Protein AF-A0A392QCU8-F1 (afdb_monomer)

Structure (mmCIF, N/CA/C/O backbone):
data_AF-A0A392QCU8-F1
#
_entry.id   AF-A0A392QCU8-F1
#
loop_
_atom_site.group_PDB
_atom_site.id
_atom_site.type_symbol
_atom_site.label_atom_id
_atom_site.label_alt_id
_atom_site.label_comp_id
_atom_site.label_asym_id
_atom_site.label_entity_id
_atom_site.label_seq_id
_atom_site.pdbx_PDB_ins_code
_atom_site.Cartn_x
_atom_site.Cartn_y
_atom_site.Cartn_z
_atom_site.occupancy
_atom_site.B_iso_or_equiv
_atom_site.auth_seq_id
_atom_site.auth_comp_id
_atom_site.auth_asym_id
_atom_site.auth_atom_id
_atom_site.pdbx_PDB_model_num
ATOM 1 N N . VAL A 1 1 ? -6.960 -6.138 -57.909 1.00 47.09 1 VAL A N 1
ATOM 2 C CA . VAL A 1 1 ? -5.939 -5.443 -57.089 1.00 47.09 1 VAL A CA 1
ATOM 3 C C . VAL A 1 1 ? -5.946 -6.105 -55.722 1.00 47.09 1 VAL A C 1
ATOM 5 O O . VAL A 1 1 ? -6.974 -6.055 -55.064 1.00 47.09 1 VAL A O 1
ATOM 8 N N . GLY A 1 2 ? -4.894 -6.847 -55.369 1.00 62.25 2 GLY A N 1
ATOM 9 C CA . GLY A 1 2 ? -4.808 -7.576 -54.097 1.00 62.25 2 GLY A CA 1
ATOM 10 C C . GLY A 1 2 ? -3.977 -6.789 -53.088 1.00 62.25 2 GLY A C 1
ATOM 11 O O . GLY A 1 2 ? -2.899 -6.317 -53.437 1.00 62.25 2 GLY A O 1
ATOM 12 N N . SER A 1 3 ? -4.491 -6.624 -51.869 1.00 69.62 3 SER A N 1
ATOM 13 C CA . SER A 1 3 ? -3.768 -5.983 -50.766 1.00 69.62 3 SER A CA 1
ATOM 14 C C . SER A 1 3 ? -2.719 -6.948 -50.212 1.00 69.62 3 SER A C 1
ATOM 16 O O . SER A 1 3 ? -3.051 -8.068 -49.823 1.00 69.62 3 SER A O 1
ATOM 18 N N . GLN A 1 4 ? -1.453 -6.532 -50.193 1.00 75.44 4 GLN A N 1
ATOM 19 C CA . GLN A 1 4 ? -0.393 -7.260 -49.499 1.00 75.44 4 GLN A CA 1
ATOM 20 C C . GLN A 1 4 ? -0.576 -7.080 -47.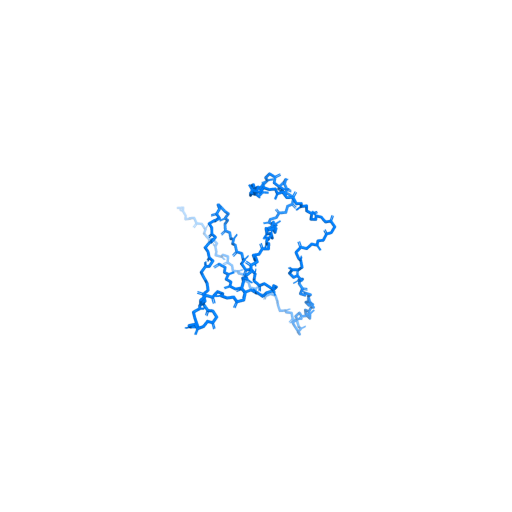988 1.00 75.44 4 GLN A C 1
ATOM 22 O O . GLN A 1 4 ? -0.641 -5.957 -47.498 1.00 75.44 4 GLN A O 1
ATOM 27 N N . SER A 1 5 ? -0.644 -8.181 -47.240 1.00 78.44 5 SER A N 1
ATOM 28 C CA . SER A 1 5 ? -0.632 -8.167 -45.772 1.00 78.44 5 SER A CA 1
ATOM 29 C C . SER A 1 5 ? 0.666 -8.775 -45.253 1.00 78.44 5 SER A C 1
ATOM 31 O O . SER A 1 5 ? 1.149 -9.769 -45.796 1.00 78.44 5 SER A O 1
ATOM 33 N N . SER A 1 6 ? 1.232 -8.175 -44.207 1.00 82.88 6 SER A N 1
ATOM 34 C CA . SER A 1 6 ? 2.421 -8.677 -43.520 1.00 82.88 6 SER A CA 1
ATOM 35 C C . SER A 1 6 ? 2.038 -9.362 -42.208 1.00 82.88 6 SER A C 1
ATOM 37 O O . SER A 1 6 ? 1.117 -8.948 -41.507 1.00 82.88 6 SER A O 1
ATOM 39 N N . THR A 1 7 ? 2.758 -10.430 -41.865 1.00 85.56 7 THR A N 1
ATOM 40 C CA . THR A 1 7 ? 2.637 -11.107 -40.569 1.00 85.56 7 THR A CA 1
ATOM 41 C C . THR A 1 7 ? 3.868 -10.779 -39.735 1.00 85.56 7 THR A C 1
ATOM 43 O O . THR A 1 7 ? 4.976 -11.182 -40.092 1.00 85.56 7 THR A O 1
ATOM 46 N N . MET A 1 8 ? 3.691 -10.055 -38.626 1.00 89.38 8 MET A N 1
ATOM 47 C CA . MET A 1 8 ? 4.780 -9.812 -37.676 1.00 89.38 8 MET A CA 1
ATOM 48 C C . MET A 1 8 ? 5.143 -11.098 -36.930 1.00 89.38 8 MET A C 1
ATOM 50 O O . MET A 1 8 ? 4.271 -11.833 -36.468 1.00 89.38 8 MET A O 1
ATOM 54 N N . LYS A 1 9 ? 6.447 -11.347 -36.779 1.00 90.50 9 LYS A N 1
ATOM 55 C CA . LYS A 1 9 ? 6.996 -12.388 -35.904 1.00 90.50 9 LYS A CA 1
ATOM 56 C C . LYS A 1 9 ? 8.004 -11.754 -34.954 1.00 90.50 9 LYS A C 1
ATOM 58 O O . LYS A 1 9 ? 8.921 -11.076 -35.406 1.00 90.50 9 LYS A O 1
ATOM 63 N N . MET A 1 10 ? 7.867 -12.028 -33.661 1.00 90.19 10 MET A N 1
ATOM 64 C CA . MET A 1 10 ? 8.864 -11.681 -32.647 1.00 90.19 10 MET A CA 1
ATOM 65 C C . MET A 1 10 ? 9.739 -12.909 -32.410 1.00 90.19 10 MET A C 1
ATOM 67 O O . MET A 1 10 ? 9.346 -13.827 -31.696 1.00 90.19 10 MET A O 1
ATOM 71 N N . SER A 1 11 ? 10.892 -12.960 -33.073 1.00 90.12 11 SER A N 1
ATOM 72 C CA . SER A 1 11 ? 11.846 -14.059 -32.892 1.00 90.12 11 SER A CA 1
ATOM 73 C C . SER A 1 11 ? 12.894 -13.635 -31.861 1.00 90.12 11 SER A C 1
ATOM 75 O O . SER A 1 11 ? 13.483 -12.566 -32.033 1.00 90.12 11 SER A O 1
ATOM 77 N N . PRO A 1 12 ? 13.133 -14.417 -30.796 1.00 87.00 12 PRO A N 1
ATOM 78 C CA . PRO A 1 12 ? 14.150 -14.080 -29.810 1.00 87.00 12 PRO A CA 1
ATOM 79 C C . PRO A 1 12 ? 15.540 -14.102 -30.454 1.00 87.00 12 PRO A C 1
ATOM 81 O O . PRO A 1 12 ? 15.876 -15.023 -31.201 1.00 87.00 12 PRO A O 1
ATOM 84 N N . VAL A 1 13 ? 16.356 -13.092 -30.157 1.00 87.06 13 VAL A N 1
ATOM 85 C CA . VAL A 1 13 ? 17.766 -13.080 -30.558 1.00 87.06 13 VAL A CA 1
ATOM 86 C C . VAL A 1 13 ? 18.529 -14.041 -29.639 1.00 87.06 13 VAL A C 1
ATOM 88 O O . VAL A 1 13 ? 18.391 -13.920 -28.420 1.00 87.06 13 VAL A O 1
ATOM 91 N N . PRO A 1 14 ? 19.316 -14.996 -30.167 1.00 84.94 14 PRO A N 1
ATOM 92 C CA . PRO A 1 14 ? 20.070 -15.921 -29.329 1.00 84.94 14 PRO A CA 1
ATOM 93 C C . PRO A 1 14 ? 21.077 -15.173 -28.446 1.00 84.94 14 PRO A C 1
ATOM 95 O O . PRO A 1 14 ? 21.989 -14.522 -28.949 1.00 84.94 14 PRO A O 1
ATOM 98 N N . ILE A 1 15 ? 20.925 -15.289 -27.127 1.00 84.12 15 ILE A N 1
ATOM 99 C CA . ILE A 1 15 ? 21.895 -14.795 -26.144 1.00 84.12 15 ILE A CA 1
ATOM 100 C C . ILE A 1 15 ? 22.680 -16.007 -25.639 1.00 84.12 15 ILE A C 1
ATOM 102 O O . ILE A 1 15 ? 22.112 -16.903 -25.013 1.00 84.12 15 ILE A O 1
ATOM 106 N N . HIS A 1 16 ? 23.984 -16.061 -25.914 1.00 79.44 16 HIS A N 1
ATOM 107 C CA . HIS A 1 16 ? 24.837 -17.140 -25.419 1.00 79.44 16 HIS A CA 1
ATOM 108 C C . HIS A 1 16 ? 24.990 -17.031 -23.896 1.00 79.44 16 HIS A C 1
ATOM 110 O O . HIS A 1 16 ? 25.592 -16.085 -23.400 1.00 79.44 16 HIS A O 1
ATOM 116 N N . GLY A 1 17 ? 24.435 -17.999 -23.161 1.00 82.88 17 GLY A N 1
ATOM 117 C CA . GLY A 1 17 ? 24.538 -18.077 -21.697 1.00 82.88 17 GLY A CA 1
ATOM 118 C C . GLY A 1 17 ? 23.433 -17.363 -20.908 1.00 82.88 17 GLY A C 1
ATOM 119 O O . GLY A 1 17 ? 23.433 -17.451 -19.684 1.00 82.88 17 GLY A O 1
ATOM 120 N N . GLY A 1 18 ? 22.467 -16.721 -21.577 1.00 86.06 18 GLY A N 1
ATOM 121 C CA . GLY A 1 18 ? 21.367 -16.007 -20.915 1.00 86.06 18 GLY A CA 1
ATOM 122 C C . GLY A 1 18 ? 21.794 -14.707 -20.216 1.00 86.06 18 GLY A C 1
ATOM 123 O O . GLY A 1 18 ? 22.924 -14.245 -20.348 1.00 86.06 18 GLY A O 1
ATOM 124 N N . LEU A 1 19 ? 20.856 -14.086 -19.496 1.00 90.38 19 LEU A N 1
ATOM 125 C CA . LEU A 1 19 ? 21.093 -12.863 -18.721 1.00 90.38 19 LEU A CA 1
ATOM 126 C C . LEU A 1 19 ? 21.458 -13.212 -17.272 1.00 90.38 19 LEU A C 1
ATOM 128 O O . LEU A 1 19 ? 20.833 -14.084 -16.670 1.00 90.38 19 LEU A O 1
ATOM 132 N N . SER A 1 20 ? 22.427 -12.496 -16.698 1.00 92.50 20 SER A N 1
ATOM 133 C CA . SER A 1 20 ? 22.784 -12.600 -15.278 1.00 92.50 20 SER A CA 1
ATOM 134 C C . SER A 1 20 ? 22.087 -11.491 -14.489 1.00 92.50 20 SER A C 1
ATOM 136 O O . SER A 1 20 ? 22.535 -10.343 -14.483 1.00 92.50 20 SER A O 1
ATOM 138 N N . TRP A 1 21 ? 20.947 -11.818 -13.882 1.00 94.56 21 TRP A N 1
ATOM 139 C CA . TRP A 1 21 ? 20.117 -10.861 -13.153 1.00 94.56 21 TRP A CA 1
ATOM 140 C C . TRP A 1 21 ? 20.600 -10.648 -11.718 1.00 94.56 21 TRP A C 1
ATOM 142 O O . TRP A 1 21 ? 21.034 -11.578 -11.040 1.00 94.56 21 TRP A O 1
ATOM 152 N N . LYS A 1 22 ? 20.451 -9.412 -11.239 1.00 96.56 22 LYS A N 1
ATOM 153 C CA . LYS A 1 22 ? 20.493 -9.064 -9.816 1.00 96.56 22 LYS A CA 1
ATOM 154 C C . LYS A 1 22 ? 19.126 -8.527 -9.418 1.00 96.56 22 LYS A C 1
ATOM 156 O O . LYS A 1 22 ? 18.477 -7.869 -10.226 1.00 96.56 22 LYS A O 1
ATOM 161 N N . ALA A 1 23 ? 18.719 -8.804 -8.188 1.00 95.94 23 ALA A N 1
ATOM 162 C CA . ALA A 1 23 ? 17.458 -8.339 -7.632 1.00 95.94 23 ALA A CA 1
ATOM 163 C C . ALA A 1 23 ? 17.707 -7.590 -6.323 1.00 95.94 23 ALA A C 1
ATOM 165 O O . ALA A 1 23 ? 18.655 -7.891 -5.595 1.00 95.94 23 ALA A O 1
ATOM 166 N N . PHE A 1 24 ? 16.837 -6.625 -6.057 1.00 94.12 24 PHE A N 1
ATOM 167 C CA . PHE A 1 24 ? 16.722 -5.921 -4.791 1.00 94.12 24 PHE A CA 1
ATOM 168 C C . PHE A 1 24 ? 15.252 -5.977 -4.376 1.00 94.12 24 PHE A C 1
ATOM 170 O O . PHE A 1 24 ? 14.377 -5.792 -5.222 1.00 94.12 24 PHE A O 1
ATOM 177 N N . ASN A 1 25 ? 15.001 -6.283 -3.106 1.00 91.88 25 ASN A N 1
ATOM 178 C CA . ASN A 1 25 ? 13.653 -6.321 -2.562 1.00 91.88 25 ASN A CA 1
ATOM 179 C C . ASN A 1 25 ? 13.370 -4.973 -1.915 1.00 91.88 25 ASN A C 1
ATOM 181 O O . ASN A 1 25 ? 14.087 -4.576 -1.001 1.00 91.88 25 ASN A O 1
ATOM 185 N N . GLU A 1 26 ? 12.334 -4.300 -2.397 1.00 89.38 26 GLU A N 1
ATOM 186 C CA . GLU A 1 26 ? 11.844 -3.083 -1.766 1.00 89.38 26 GLU A CA 1
ATOM 187 C C . GLU A 1 26 ? 11.212 -3.429 -0.412 1.00 89.38 26 GLU A C 1
ATOM 189 O O . GLU A 1 26 ? 10.430 -4.379 -0.307 1.00 89.38 26 GLU A O 1
ATOM 194 N N . GLU A 1 27 ? 11.560 -2.671 0.624 1.00 87.44 27 GLU A N 1
ATOM 195 C CA . GLU A 1 27 ? 11.018 -2.862 1.968 1.00 87.44 27 GLU A CA 1
ATOM 196 C C . GLU A 1 27 ? 9.632 -2.216 2.087 1.00 87.44 27 GLU A C 1
ATOM 198 O O . GLU A 1 27 ? 9.350 -1.173 1.504 1.00 87.44 27 GLU A O 1
ATOM 203 N N . THR A 1 28 ? 8.751 -2.801 2.898 1.00 83.25 28 THR A N 1
ATOM 204 C CA . THR A 1 28 ? 7.387 -2.278 3.114 1.00 83.25 28 THR A CA 1
ATOM 205 C C . THR A 1 28 ? 7.332 -1.196 4.198 1.00 83.25 28 THR A C 1
ATOM 207 O O . THR A 1 28 ? 6.280 -0.975 4.801 1.00 83.25 28 THR A O 1
ATOM 210 N N . THR A 1 29 ? 8.472 -0.607 4.564 1.00 67.31 29 THR A N 1
ATOM 211 C CA . THR A 1 29 ? 8.561 0.329 5.689 1.00 67.31 29 THR A CA 1
ATOM 212 C C . THR A 1 29 ? 7.698 1.555 5.428 1.00 67.31 29 THR A C 1
ATOM 214 O O . THR A 1 29 ? 7.835 2.226 4.413 1.00 67.31 29 THR A O 1
ATOM 217 N N . THR A 1 30 ? 6.803 1.847 6.369 1.00 61.62 30 THR A N 1
ATOM 218 C CA . THR A 1 30 ? 5.700 2.807 6.218 1.00 61.62 30 THR A CA 1
ATOM 219 C C . THR A 1 30 ? 6.110 4.270 6.347 1.00 61.62 30 THR A C 1
ATOM 221 O O . THR A 1 30 ? 5.248 5.145 6.270 1.00 61.62 30 THR A O 1
ATOM 224 N N . THR A 1 31 ? 7.381 4.547 6.642 1.00 67.06 31 THR A N 1
ATOM 225 C CA . THR A 1 31 ? 7.861 5.904 6.898 1.00 67.06 31 THR A CA 1
ATOM 226 C C . THR A 1 31 ? 9.265 6.074 6.346 1.00 67.06 31 THR A C 1
ATOM 228 O O . THR A 1 31 ? 10.220 5.477 6.842 1.00 67.06 31 THR A O 1
ATOM 231 N N . ASP A 1 32 ? 9.360 6.909 5.327 1.00 77.25 32 ASP A N 1
ATOM 232 C CA . ASP A 1 32 ? 10.587 7.433 4.744 1.00 77.25 32 ASP A CA 1
ATOM 233 C C . ASP A 1 32 ? 10.608 8.969 4.875 1.00 77.25 32 ASP A C 1
ATOM 235 O O . ASP A 1 32 ? 9.684 9.578 5.423 1.00 77.25 32 ASP A O 1
ATOM 239 N N . ASP A 1 33 ? 11.645 9.613 4.342 1.00 80.38 33 ASP A N 1
ATOM 240 C CA . ASP A 1 33 ? 11.766 11.076 4.361 1.00 80.38 33 ASP A CA 1
ATOM 241 C C . ASP A 1 33 ? 10.674 11.788 3.532 1.00 80.38 33 ASP A C 1
ATOM 243 O O . ASP A 1 33 ? 10.476 12.995 3.683 1.00 80.38 33 ASP A O 1
ATOM 247 N N . SER A 1 34 ? 9.962 11.066 2.655 1.00 82.38 34 SER A N 1
ATOM 248 C CA . SER A 1 34 ? 8.882 11.599 1.813 1.00 82.38 34 SER A CA 1
ATOM 249 C C . SER A 1 34 ? 7.485 11.443 2.432 1.00 82.38 34 SER A C 1
ATOM 251 O O . SER A 1 34 ? 6.495 11.952 1.898 1.00 82.38 34 SER A O 1
ATOM 253 N N . SER A 1 35 ? 7.402 10.784 3.589 1.00 88.25 35 SER A N 1
ATOM 254 C CA . SER A 1 35 ? 6.152 10.484 4.275 1.00 88.25 35 SER A CA 1
ATOM 255 C C . SER A 1 35 ? 5.574 11.706 4.988 1.00 88.25 35 SER A C 1
ATOM 257 O O . SER A 1 35 ? 6.280 12.512 5.593 1.00 88.25 35 SER A O 1
ATOM 259 N N . PHE A 1 36 ? 4.247 11.821 4.977 1.00 91.56 36 PHE A N 1
ATOM 260 C CA . PHE A 1 36 ? 3.511 12.859 5.697 1.00 91.56 36 PHE A CA 1
ATOM 261 C C . PHE A 1 36 ? 2.256 12.279 6.354 1.00 91.56 36 PHE A C 1
ATOM 263 O O . PHE A 1 36 ? 1.777 11.210 5.979 1.00 91.56 36 PHE A O 1
ATOM 270 N N . THR A 1 37 ? 1.706 12.992 7.338 1.00 93.75 37 THR A N 1
ATOM 271 C CA . THR A 1 37 ? 0.496 12.574 8.055 1.00 93.75 37 THR A CA 1
ATOM 272 C C . THR A 1 37 ? -0.683 13.483 7.731 1.00 93.75 37 THR A C 1
ATOM 274 O O . THR A 1 37 ? -0.539 14.685 7.503 1.00 93.75 37 THR A O 1
ATOM 277 N N . VAL A 1 38 ? -1.880 12.903 7.709 1.00 94.81 38 VAL A N 1
ATOM 278 C CA . VAL A 1 38 ? -3.134 13.622 7.482 1.00 94.81 38 VAL A CA 1
ATOM 279 C C . VAL A 1 38 ? -4.266 12.913 8.218 1.00 94.81 38 VAL A C 1
ATOM 281 O O . VAL A 1 38 ? -4.251 11.697 8.387 1.00 94.81 38 VAL A O 1
ATOM 284 N N . THR A 1 39 ? -5.260 13.672 8.678 1.00 96.19 39 THR A N 1
ATOM 285 C CA . THR A 1 39 ? -6.505 13.085 9.187 1.00 96.19 39 THR A CA 1
ATOM 286 C C . THR A 1 39 ? -7.468 12.881 8.023 1.00 96.19 39 THR A C 1
ATOM 288 O O . THR A 1 39 ? -7.983 13.850 7.470 1.00 96.19 39 THR A O 1
ATOM 291 N N . GLY A 1 40 ? -7.715 11.622 7.664 1.00 94.44 40 GLY A N 1
ATOM 292 C CA . GLY A 1 40 ? -8.589 11.237 6.554 1.00 94.44 40 GLY A CA 1
ATOM 293 C C . GLY A 1 40 ? -7.825 10.634 5.375 1.00 94.44 40 GLY A C 1
ATOM 294 O O . GLY A 1 40 ? -6.628 10.383 5.459 1.00 94.44 40 GLY A O 1
ATOM 295 N N . LEU A 1 41 ? -8.539 10.382 4.277 1.00 95.44 41 LEU A N 1
ATOM 296 C CA . LEU A 1 41 ? -7.976 9.819 3.049 1.00 95.44 41 LEU A CA 1
ATOM 297 C C . LEU A 1 41 ? -7.860 10.913 1.987 1.00 95.44 41 LEU A C 1
ATOM 299 O O . LEU A 1 41 ? -8.827 11.626 1.717 1.00 95.44 41 LEU A O 1
ATOM 303 N N . LEU A 1 42 ? -6.680 11.032 1.383 1.00 95.25 42 LEU A N 1
ATOM 304 C CA . LEU A 1 42 ? -6.454 11.882 0.215 1.00 95.25 42 LEU A CA 1
ATOM 305 C C . LEU A 1 42 ? -6.638 11.073 -1.064 1.00 95.25 42 LEU A C 1
ATOM 307 O O . LEU A 1 42 ? -6.486 9.860 -1.050 1.00 95.25 42 LEU A O 1
ATOM 311 N N . GLU A 1 43 ? -6.956 11.741 -2.165 1.00 95.81 43 GLU A N 1
ATOM 312 C CA . GLU A 1 43 ? -6.965 11.130 -3.495 1.00 95.81 43 GLU A CA 1
ATOM 313 C C . GLU A 1 43 ? -5.529 11.041 -4.047 1.00 95.81 43 GLU A C 1
ATOM 315 O O . GLU A 1 43 ? -4.694 11.903 -3.751 1.00 95.81 43 GLU A O 1
ATOM 320 N N . GLN A 1 44 ? -5.242 9.986 -4.816 1.00 95.00 44 GLN A N 1
ATOM 321 C CA . GLN A 1 44 ? -3.890 9.630 -5.239 1.00 95.00 44 GLN A CA 1
ATOM 322 C C . GLN A 1 44 ? -3.227 10.689 -6.125 1.00 95.00 44 GLN A C 1
ATOM 324 O O . GLN A 1 44 ? -2.133 11.135 -5.788 1.00 95.00 44 GLN A O 1
ATOM 329 N N . ILE A 1 45 ? -3.868 11.126 -7.212 1.00 95.06 45 ILE A N 1
ATOM 330 C CA . ILE A 1 45 ? -3.301 12.110 -8.152 1.00 95.06 45 ILE A CA 1
ATOM 331 C C . ILE A 1 45 ? -3.010 13.430 -7.433 1.00 95.06 45 ILE A C 1
ATOM 333 O O . ILE A 1 45 ? -1.974 14.060 -7.652 1.00 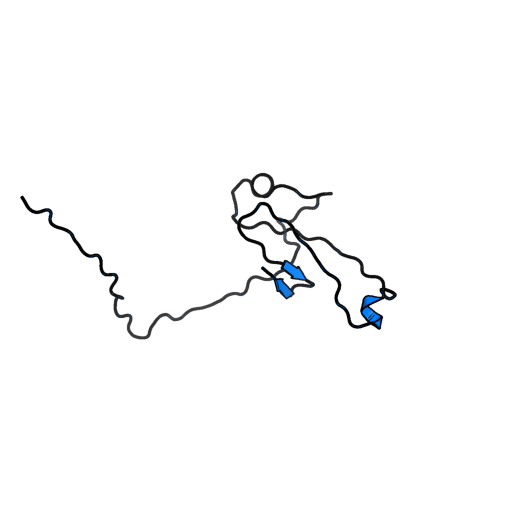95.06 45 ILE A O 1
ATOM 337 N N . ASN A 1 46 ? -3.896 13.858 -6.534 1.00 94.94 46 ASN A N 1
ATOM 338 C CA . ASN A 1 46 ? -3.685 15.071 -5.755 1.00 94.94 46 ASN A CA 1
ATOM 339 C C . ASN A 1 46 ? -2.498 14.945 -4.785 1.00 94.94 46 ASN A C 1
ATOM 341 O O . ASN A 1 46 ? -1.760 15.917 -4.613 1.00 94.94 46 ASN A O 1
ATOM 345 N N . ALA A 1 47 ? -2.311 13.775 -4.168 1.00 93.81 47 ALA A N 1
ATOM 346 C CA . ALA A 1 47 ? -1.217 13.521 -3.232 1.00 93.81 47 ALA A CA 1
ATOM 347 C C . ALA A 1 47 ? 0.138 13.342 -3.938 1.00 93.81 47 ALA A C 1
ATOM 349 O O . ALA A 1 47 ? 1.124 13.940 -3.512 1.00 93.81 47 ALA A O 1
ATOM 350 N N . THR A 1 48 ? 0.19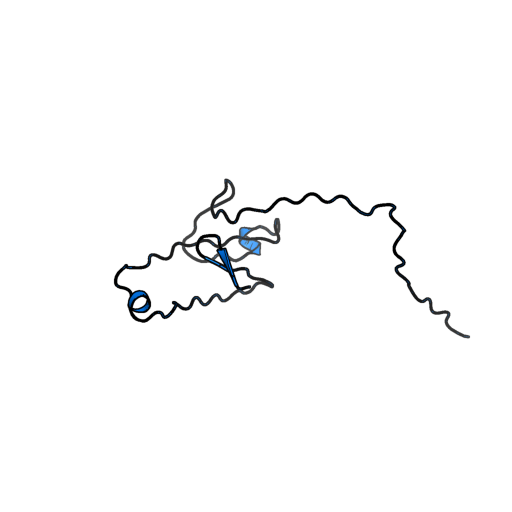3 12.575 -5.031 1.00 93.88 48 THR A N 1
ATOM 351 C CA . THR A 1 48 ? 1.442 12.300 -5.766 1.00 93.88 48 THR A CA 1
ATOM 352 C C . THR A 1 48 ? 1.784 13.373 -6.792 1.00 93.88 48 THR A C 1
ATOM 354 O O . THR A 1 48 ? 2.907 13.399 -7.288 1.00 93.88 48 THR A O 1
ATOM 357 N N . ARG A 1 49 ? 0.829 14.249 -7.141 1.00 95.56 49 ARG A N 1
ATOM 358 C CA . ARG A 1 49 ? 0.942 15.203 -8.261 1.00 95.56 49 ARG A CA 1
ATOM 359 C C . ARG A 1 49 ? 1.301 14.525 -9.583 1.00 95.56 49 ARG A C 1
ATOM 361 O O . ARG A 1 49 ? 1.961 15.140 -10.413 1.00 95.56 49 ARG A O 1
ATOM 368 N N . ASP A 1 50 ? 0.868 13.275 -9.749 1.00 94.31 50 ASP A N 1
ATOM 369 C CA . ASP A 1 50 ? 1.187 12.433 -10.908 1.00 94.31 50 ASP A CA 1
ATOM 370 C C . ASP A 1 50 ? 2.702 12.214 -11.111 1.00 94.31 50 ASP A C 1
ATOM 372 O O . ASP A 1 50 ? 3.176 11.942 -12.208 1.00 94.31 50 ASP A O 1
ATOM 376 N N . LEU A 1 51 ? 3.493 12.351 -10.039 1.00 95.50 51 LEU A N 1
ATOM 377 C CA . LEU A 1 51 ? 4.939 12.103 -10.072 1.00 95.50 51 LEU A CA 1
ATOM 378 C C . LEU A 1 51 ? 5.292 10.623 -9.864 1.00 95.50 51 LEU A C 1
ATOM 380 O O . LEU A 1 51 ? 6.425 10.224 -10.124 1.00 95.50 51 LEU A O 1
ATOM 384 N N . SER A 1 52 ? 4.347 9.825 -9.363 1.00 91.75 52 SER A N 1
ATOM 385 C CA . SER A 1 52 ? 4.509 8.399 -9.082 1.00 91.75 52 SER A CA 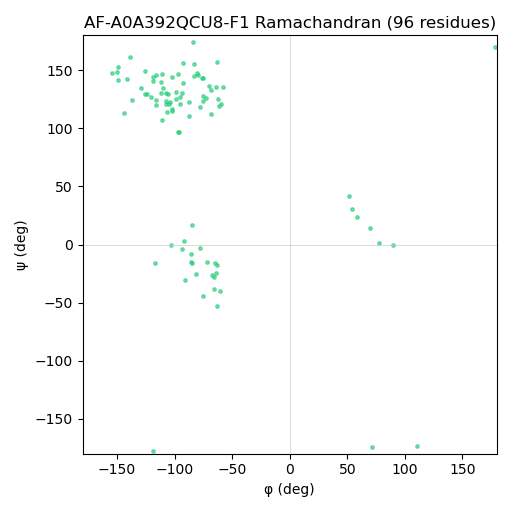1
ATOM 386 C C . SER A 1 52 ? 3.182 7.665 -9.261 1.00 91.75 52 SER A C 1
ATOM 388 O O . SER A 1 52 ? 2.133 8.155 -8.828 1.00 91.75 52 SER A O 1
ATOM 390 N N . ASP A 1 53 ? 3.264 6.451 -9.811 1.00 93.88 53 ASP A N 1
ATOM 391 C CA . ASP A 1 53 ? 2.154 5.493 -9.896 1.00 93.88 53 ASP A CA 1
ATOM 392 C C . ASP A 1 53 ? 1.797 4.880 -8.528 1.00 93.88 53 ASP A C 1
ATOM 394 O O . ASP A 1 53 ? 0.730 4.283 -8.366 1.00 93.88 53 ASP A O 1
ATOM 398 N N . TYR A 1 54 ? 2.678 5.026 -7.533 1.00 92.25 54 TYR A N 1
ATOM 399 C CA . TYR A 1 54 ? 2.547 4.434 -6.204 1.00 92.25 54 TYR A CA 1
ATOM 400 C C . TYR A 1 54 ? 2.267 5.490 -5.135 1.00 92.25 54 TYR A C 1
ATOM 402 O O . TYR A 1 54 ? 2.953 6.513 -5.061 1.00 92.25 54 TYR A O 1
ATOM 410 N N . LEU A 1 55 ? 1.305 5.187 -4.261 1.00 93.06 55 LEU A N 1
ATOM 411 C CA . LEU A 1 55 ? 1.018 5.928 -3.037 1.00 93.06 55 LEU A CA 1
ATOM 412 C C . LEU A 1 55 ? 0.762 4.950 -1.886 1.00 93.06 55 LEU A C 1
ATOM 414 O O . LEU A 1 55 ? -0.118 4.094 -1.975 1.00 93.06 55 LEU A O 1
ATOM 418 N N . TRP A 1 56 ? 1.515 5.100 -0.798 1.00 93.50 56 TRP A N 1
ATOM 419 C CA . TRP A 1 56 ? 1.321 4.323 0.421 1.00 93.50 56 TRP A CA 1
ATOM 420 C C . TRP A 1 56 ? 0.297 4.997 1.336 1.00 93.50 56 TRP A C 1
ATOM 422 O O . TRP A 1 56 ? 0.487 6.133 1.764 1.00 93.50 56 TRP A O 1
ATOM 432 N N . TYR A 1 57 ? -0.767 4.270 1.678 1.00 93.38 57 TYR A N 1
ATOM 433 C CA . TYR A 1 57 ? -1.650 4.619 2.790 1.00 93.38 57 TYR A CA 1
ATOM 434 C C . TYR A 1 57 ? -1.301 3.728 3.979 1.00 93.38 57 TYR A C 1
ATOM 436 O O . TYR A 1 57 ? -1.461 2.509 3.909 1.00 93.38 57 TYR A O 1
ATOM 444 N N . SER A 1 58 ? -0.840 4.331 5.071 1.00 93.44 58 SER A N 1
ATOM 445 C CA . SER A 1 58 ? -0.513 3.640 6.318 1.00 93.44 58 SER A CA 1
ATOM 446 C C . SER A 1 58 ? -1.385 4.160 7.460 1.00 93.44 58 SER A C 1
ATOM 448 O O . SER A 1 58 ? -1.716 5.343 7.545 1.00 93.44 58 SER A O 1
ATOM 450 N N . THR A 1 59 ? -1.821 3.250 8.327 1.00 93.75 59 THR A N 1
ATOM 451 C CA . THR A 1 59 ? -2.584 3.587 9.529 1.00 93.75 59 THR A CA 1
ATOM 452 C C . THR A 1 59 ? -2.393 2.506 10.581 1.00 93.75 59 THR A C 1
ATOM 454 O O . THR A 1 59 ? -2.244 1.330 10.244 1.00 93.75 59 THR A O 1
ATOM 457 N N . ASP A 1 60 ? -2.418 2.902 11.849 1.00 93.75 60 ASP A N 1
ATOM 458 C CA . ASP A 1 60 ? -2.299 1.986 12.975 1.00 93.75 60 ASP A CA 1
ATOM 459 C C . ASP A 1 60 ? -3.680 1.559 13.472 1.00 93.75 60 ASP A C 1
ATOM 461 O O . ASP A 1 60 ? -4.548 2.385 13.766 1.00 93.75 60 ASP A O 1
ATOM 465 N N . V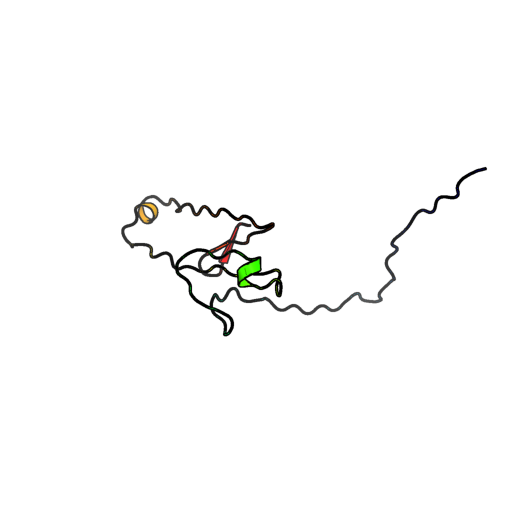AL A 1 61 ? -3.872 0.249 13.625 1.00 94.38 61 VAL A N 1
ATOM 466 C CA . VAL A 1 61 ? -5.078 -0.329 14.227 1.00 94.38 61 VAL A CA 1
ATOM 467 C C . VAL A 1 61 ? -4.704 -0.943 15.569 1.00 94.38 61 VAL A C 1
ATOM 469 O O . VAL A 1 61 ? -4.073 -1.997 15.637 1.00 94.38 61 VAL A O 1
ATOM 472 N N . VAL A 1 62 ? -5.106 -0.285 16.656 1.00 95.06 62 VAL A N 1
ATOM 473 C CA . VAL A 1 62 ? -4.862 -0.784 18.014 1.00 95.06 62 VAL A CA 1
ATOM 474 C C . VAL A 1 62 ? -5.856 -1.896 18.337 1.00 95.06 62 VAL A C 1
ATOM 476 O O . VAL A 1 62 ? -7.065 -1.677 18.379 1.00 95.06 62 VAL A O 1
ATOM 479 N N . ILE A 1 63 ? -5.333 -3.091 18.600 1.00 93.06 63 ILE A N 1
ATOM 480 C CA . ILE A 1 63 ? -6.111 -4.276 18.957 1.00 93.06 63 ILE A CA 1
ATOM 481 C C . ILE A 1 63 ? -5.985 -4.545 20.460 1.00 93.06 63 ILE A C 1
ATOM 483 O O . ILE A 1 63 ? -4.886 -4.754 20.974 1.00 93.06 63 ILE A O 1
ATOM 487 N N . ASN A 1 64 ? -7.114 -4.590 21.170 1.00 92.56 64 ASN A N 1
ATOM 488 C CA . ASN A 1 64 ? -7.125 -4.898 22.600 1.00 92.56 64 ASN A CA 1
ATOM 489 C C . ASN A 1 64 ? -6.896 -6.395 22.858 1.00 92.56 64 ASN A C 1
ATOM 491 O O . ASN A 1 64 ? -7.448 -7.252 22.177 1.00 92.56 64 ASN A O 1
ATOM 495 N N . SER A 1 65 ? -6.171 -6.740 23.922 1.00 91.00 65 SER A N 1
ATOM 496 C CA . SER A 1 65 ? -5.901 -8.144 24.291 1.00 91.00 65 SER A CA 1
ATOM 497 C C . SER A 1 65 ? -7.154 -8.960 24.648 1.00 91.00 65 SER A C 1
ATOM 499 O O . SER A 1 65 ? -7.120 -10.188 24.656 1.00 91.00 65 SER A O 1
ATOM 501 N N . ASN A 1 66 ? -8.270 -8.287 24.937 1.00 92.56 66 ASN A N 1
ATOM 502 C CA . ASN A 1 66 ? -9.543 -8.910 25.295 1.00 92.56 66 ASN A CA 1
ATOM 503 C C . ASN A 1 66 ? -10.476 -9.157 24.101 1.00 92.56 66 ASN A C 1
ATOM 505 O O . ASN A 1 66 ? -11.596 -9.629 24.312 1.00 92.56 66 ASN A O 1
ATOM 509 N N . GLU A 1 67 ? -10.044 -8.854 22.875 1.00 92.31 67 GLU A N 1
ATOM 510 C CA . GLU A 1 67 ? -10.860 -9.067 21.681 1.00 92.31 67 GLU A CA 1
ATOM 511 C C . GLU A 1 67 ? -11.285 -10.535 21.531 1.00 92.31 67 GLU A C 1
ATOM 513 O O . GLU A 1 67 ? -10.502 -11.476 21.694 1.00 92.31 67 GLU A O 1
ATOM 518 N N . GLY A 1 68 ? -12.563 -10.747 21.206 1.00 90.50 68 GLY A N 1
ATOM 519 C CA . GLY A 1 68 ? -13.163 -12.085 21.190 1.00 90.50 68 GLY A CA 1
ATOM 520 C C . GLY A 1 68 ? -12.550 -13.022 20.147 1.00 90.50 68 GLY A C 1
ATOM 521 O O . GLY A 1 68 ? -12.572 -14.243 20.324 1.00 90.50 68 GLY A O 1
ATOM 522 N N . PHE A 1 69 ? -11.971 -12.460 19.085 1.00 91.75 69 PHE A N 1
ATOM 523 C CA . PHE A 1 69 ? -11.350 -13.220 18.007 1.00 91.75 69 PHE A CA 1
ATOM 524 C C . PHE A 1 69 ? -10.084 -13.971 18.458 1.00 91.75 69 PHE A C 1
ATOM 526 O O . PHE A 1 69 ? -9.825 -15.075 17.982 1.00 91.75 69 PHE A O 1
ATOM 533 N N . PHE A 1 70 ? -9.387 -13.483 19.494 1.00 88.50 70 PHE A N 1
ATOM 534 C CA . PHE A 1 70 ? -8.286 -14.224 20.123 1.00 88.50 70 PHE A CA 1
ATOM 535 C C . PHE A 1 70 ? -8.744 -15.505 20.826 1.00 88.50 70 PHE A C 1
ATOM 53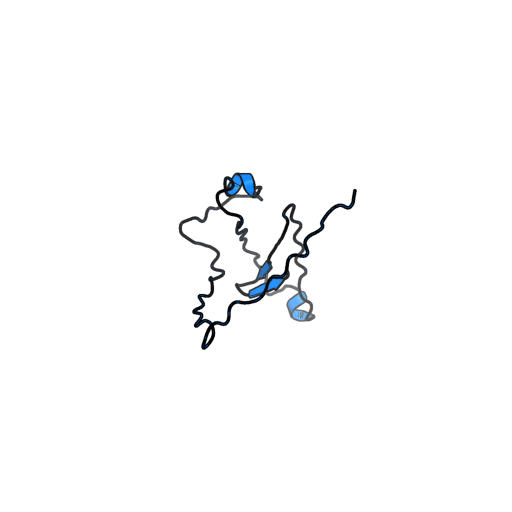7 O O . PHE A 1 70 ? -7.976 -16.455 20.943 1.00 88.50 70 PHE A O 1
ATOM 544 N N . ARG A 1 71 ? -9.993 -15.548 21.312 1.00 90.38 71 ARG A N 1
ATOM 545 C CA . ARG A 1 71 ? -10.524 -16.685 22.085 1.00 90.38 71 ARG A CA 1
ATOM 546 C C . ARG A 1 71 ? -11.194 -17.739 21.215 1.00 90.38 71 ARG A C 1
ATOM 548 O O . ARG A 1 71 ? -11.221 -18.906 21.586 1.00 90.38 71 ARG A O 1
ATOM 555 N N . ASN A 1 72 ? -11.784 -17.322 20.099 1.00 89.94 72 ASN A N 1
ATOM 556 C CA . ASN A 1 72 ? -12.566 -18.200 19.228 1.00 89.94 72 ASN A CA 1
ATOM 557 C C . ASN A 1 72 ? -11.820 -18.618 17.947 1.00 89.94 72 ASN A C 1
ATOM 559 O O . ASN A 1 72 ? -12.392 -19.349 17.140 1.00 89.94 72 ASN A O 1
ATOM 563 N N . GLY A 1 73 ? -10.578 -18.155 17.757 1.00 86.88 73 GLY A N 1
ATOM 564 C CA . GLY A 1 73 ? -9.730 -18.507 16.616 1.00 86.88 73 GLY A CA 1
ATOM 565 C C . GLY A 1 73 ? -10.191 -17.930 15.277 1.00 86.88 73 GLY A C 1
ATOM 566 O O . GLY A 1 73 ? -9.743 -18.392 14.230 1.00 86.88 73 GLY A O 1
ATOM 567 N N . LYS A 1 74 ? -11.109 -16.957 15.281 1.00 91.25 74 LYS A N 1
ATOM 568 C CA . LYS A 1 74 ? -11.513 -16.236 14.069 1.00 91.25 74 LYS A CA 1
ATOM 569 C C . LYS A 1 74 ? -10.528 -15.106 13.790 1.00 91.25 74 LYS A C 1
ATOM 571 O O . LYS A 1 74 ? -9.916 -14.574 14.706 1.00 91.25 74 LYS A O 1
ATOM 576 N N . ASN A 1 75 ? -10.435 -14.702 12.529 1.00 90.06 75 ASN A N 1
ATOM 577 C CA . ASN A 1 75 ? -9.685 -13.513 12.145 1.00 90.06 75 ASN A CA 1
ATOM 578 C C . ASN A 1 75 ? -10.629 -12.313 11.999 1.00 90.06 75 ASN A C 1
ATOM 580 O O . ASN A 1 75 ? -11.779 -12.494 11.578 1.00 90.06 75 ASN A O 1
ATOM 584 N N . PRO A 1 76 ? -10.169 -11.094 12.326 1.00 93.12 76 PRO A N 1
ATOM 585 C CA . PRO A 1 76 ? -10.884 -9.885 11.948 1.00 93.12 76 PRO A CA 1
ATOM 586 C C . PRO A 1 76 ? -10.946 -9.758 10.419 1.00 93.12 76 PRO A C 1
ATOM 588 O O . PRO A 1 76 ? -10.119 -10.313 9.696 1.00 93.12 76 PRO A O 1
ATOM 591 N N . VAL A 1 77 ? -11.936 -9.012 9.931 1.00 94.00 77 VAL A N 1
ATOM 592 C CA . VAL A 1 77 ? -12.118 -8.742 8.500 1.00 94.00 77 VAL A CA 1
ATOM 593 C C . VAL A 1 77 ? -11.734 -7.295 8.224 1.00 94.00 77 VAL A C 1
ATOM 595 O O . VAL A 1 77 ? -12.337 -6.379 8.779 1.00 94.00 77 VAL A O 1
ATOM 598 N N . LEU A 1 78 ? -10.754 -7.098 7.345 1.00 95.31 78 LEU A N 1
ATOM 599 C CA . LEU A 1 78 ? -10.402 -5.793 6.797 1.00 95.31 78 LEU A CA 1
ATOM 600 C C . LEU A 1 78 ? -11.054 -5.648 5.420 1.00 95.31 78 LEU A C 1
ATOM 602 O O . LEU A 1 78 ? -10.865 -6.494 4.551 1.00 95.31 78 LEU A O 1
ATOM 606 N N . THR A 1 79 ? -11.833 -4.586 5.225 1.00 96.50 79 THR A N 1
ATOM 607 C CA . THR A 1 79 ? -12.419 -4.231 3.926 1.00 96.50 79 THR A CA 1
ATOM 608 C C . THR A 1 79 ? -11.850 -2.893 3.490 1.00 96.50 79 THR A C 1
ATOM 610 O O . THR A 1 79 ? -11.967 -1.913 4.222 1.00 96.50 79 THR A O 1
ATOM 613 N N . VAL A 1 80 ? -11.252 -2.854 2.302 1.00 95.94 80 VAL A N 1
ATOM 614 C CA . VAL A 1 80 ? -10.707 -1.632 1.705 1.00 95.94 80 VAL A CA 1
ATOM 615 C C . VAL A 1 80 ? -11.406 -1.404 0.376 1.00 95.94 80 VAL A C 1
ATOM 617 O O . VAL A 1 80 ? -11.463 -2.300 -0.462 1.00 95.94 80 VAL A O 1
ATOM 620 N N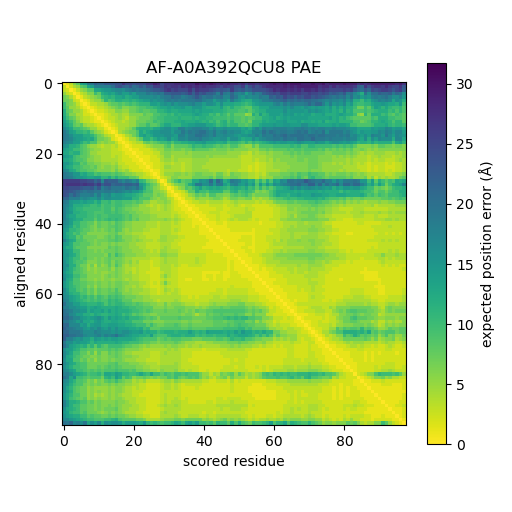 . LEU A 1 81 ? -11.955 -0.207 0.195 1.00 95.88 81 LEU A N 1
ATOM 621 C CA . LEU A 1 81 ? -12.538 0.229 -1.067 1.00 95.88 81 LEU A CA 1
ATOM 622 C C . LEU A 1 81 ? -11.600 1.264 -1.679 1.00 95.88 81 LEU A C 1
ATOM 624 O O . LEU A 1 81 ? -11.292 2.267 -1.038 1.00 95.88 81 LEU A O 1
ATOM 628 N N . SER A 1 82 ? -11.149 1.011 -2.904 1.00 95.25 82 SER A N 1
ATOM 629 C CA . SER A 1 82 ? -10.268 1.907 -3.651 1.00 95.25 82 SER A CA 1
ATOM 630 C C . SER A 1 82 ? -10.947 2.358 -4.940 1.00 95.25 82 SER A C 1
ATOM 632 O O . SER A 1 82 ? -11.667 1.584 -5.569 1.00 95.25 82 SER A O 1
ATOM 634 N N . ALA A 1 83 ? -10.710 3.611 -5.327 1.00 94.50 83 ALA A N 1
ATOM 635 C CA . ALA A 1 83 ? -11.074 4.131 -6.646 1.00 94.50 83 ALA A CA 1
ATOM 636 C C . ALA A 1 83 ? -9.992 3.852 -7.710 1.00 94.50 83 ALA A C 1
ATOM 638 O O . ALA A 1 83 ? -10.205 4.134 -8.886 1.00 94.50 83 ALA A O 1
ATOM 639 N N . GLY A 1 84 ? -8.828 3.344 -7.291 1.00 86.94 84 GLY A N 1
ATOM 640 C CA . GLY A 1 84 ? -7.677 3.089 -8.151 1.00 86.94 84 GLY A CA 1
ATOM 641 C C . GLY A 1 84 ? -7.730 1.744 -8.876 1.00 86.94 84 GLY A C 1
ATOM 642 O O . GLY A 1 84 ? -8.600 0.907 -8.645 1.00 86.94 84 GLY A O 1
ATOM 643 N N . HIS A 1 85 ? -6.753 1.538 -9.758 1.00 91.25 85 HIS A N 1
ATOM 644 C CA . HIS A 1 85 ? -6.694 0.376 -10.649 1.00 91.25 85 HIS A CA 1
ATOM 645 C C . HIS A 1 85 ? -6.133 -0.895 -9.988 1.00 91.25 85 HIS A C 1
ATOM 647 O O . HIS A 1 85 ? -6.440 -1.996 -10.441 1.00 91.25 85 HIS A O 1
ATOM 653 N N . ALA A 1 86 ? -5.314 -0.751 -8.943 1.00 95.06 86 ALA A N 1
ATOM 654 C CA . ALA A 1 86 ? -4.716 -1.849 -8.187 1.00 95.06 86 ALA A CA 1
ATOM 655 C C . ALA A 1 86 ? -4.508 -1.441 -6.721 1.00 95.06 86 ALA A C 1
ATOM 657 O O . ALA A 1 86 ? -4.342 -0.259 -6.414 1.00 95.06 86 ALA A O 1
ATOM 658 N N . LEU A 1 87 ? -4.513 -2.423 -5.822 1.00 95.81 87 LEU A N 1
ATOM 659 C CA . LEU A 1 87 ? -4.249 -2.248 -4.399 1.00 95.81 87 LEU A CA 1
ATOM 660 C C . LEU A 1 87 ? -3.421 -3.438 -3.908 1.00 95.81 87 LEU A C 1
ATOM 662 O O . LEU A 1 87 ? -3.660 -4.560 -4.324 1.00 95.81 87 LEU A O 1
ATOM 666 N N . HIS A 1 88 ? -2.473 -3.204 -3.003 1.00 95.25 88 HIS A N 1
ATOM 667 C CA . HIS A 1 88 ? -1.812 -4.262 -2.243 1.00 95.25 88 HIS A CA 1
ATOM 668 C C . HIS A 1 88 ? -1.972 -3.965 -0.757 1.00 95.25 88 HIS A C 1
ATOM 670 O O . HIS A 1 88 ? -1.707 -2.851 -0.307 1.00 95.25 88 HIS A O 1
ATOM 676 N N . VAL A 1 89 ? -2.423 -4.957 0.005 1.00 95.81 89 VAL A N 1
ATOM 677 C CA . VAL A 1 89 ? -2.656 -4.824 1.444 1.00 95.81 89 VAL A CA 1
ATOM 678 C C . VAL A 1 89 ? -1.537 -5.526 2.192 1.00 95.81 89 VAL A C 1
ATOM 680 O O . VAL A 1 89 ? -1.360 -6.738 2.058 1.00 95.81 89 VAL A O 1
ATOM 683 N N . PHE A 1 90 ? -0.822 -4.771 3.021 1.00 95.19 90 PHE A N 1
ATOM 684 C CA . PHE A 1 90 ? 0.206 -5.285 3.918 1.00 95.19 90 PHE A CA 1
ATOM 685 C C . PHE A 1 90 ? -0.257 -5.142 5.369 1.00 95.19 90 PHE A C 1
ATOM 687 O O . PHE A 1 90 ? -0.692 -4.069 5.779 1.00 95.19 90 PHE A O 1
ATOM 694 N N . ILE A 1 91 ? -0.156 -6.218 6.150 1.00 94.44 91 ILE A N 1
ATO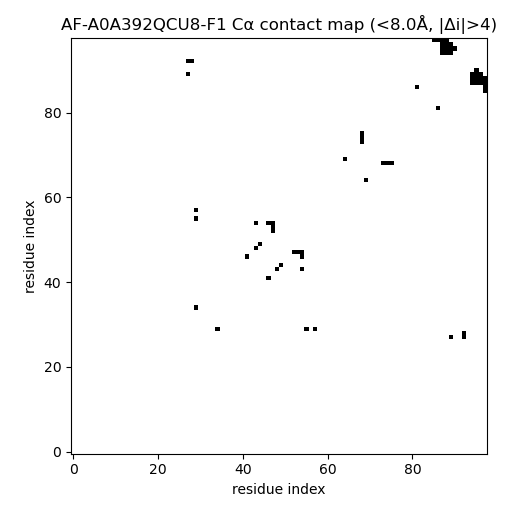M 695 C CA . ILE A 1 91 ? -0.447 -6.225 7.589 1.00 94.44 91 ILE A CA 1
ATOM 696 C C . ILE A 1 91 ? 0.857 -6.558 8.305 1.00 94.44 91 ILE A C 1
ATOM 698 O O . ILE A 1 91 ? 1.441 -7.612 8.061 1.00 94.44 91 ILE A O 1
ATOM 702 N N . ASN A 1 92 ? 1.334 -5.657 9.168 1.00 93.25 92 ASN A N 1
ATOM 703 C CA . ASN A 1 92 ? 2.608 -5.809 9.887 1.00 93.25 92 ASN A CA 1
ATOM 704 C C . ASN A 1 92 ? 3.794 -6.141 8.953 1.00 93.25 92 ASN A C 1
ATOM 706 O O . ASN A 1 92 ? 4.602 -7.019 9.245 1.00 93.25 92 ASN A O 1
ATOM 710 N N . GLY A 1 93 ? 3.853 -5.473 7.796 1.00 92.06 93 GLY A N 1
ATOM 711 C CA . GLY A 1 93 ? 4.887 -5.668 6.771 1.00 92.06 93 GLY A CA 1
ATOM 712 C C . GLY A 1 93 ? 4.725 -6.915 5.891 1.00 92.06 93 GLY A C 1
ATOM 713 O O . GLY A 1 93 ? 5.547 -7.159 5.015 1.00 92.06 93 GLY A O 1
ATOM 714 N N . GLN A 1 94 ? 3.669 -7.713 6.080 1.00 93.75 94 GLN A N 1
ATOM 715 C CA . GLN A 1 94 ? 3.436 -8.933 5.303 1.00 93.75 94 GLN A CA 1
ATOM 716 C C . GLN A 1 94 ? 2.291 -8.758 4.306 1.00 93.75 94 GLN A C 1
ATOM 718 O O . GLN A 1 94 ? 1.192 -8.332 4.676 1.00 93.75 94 GLN A O 1
ATOM 723 N N . LEU A 1 95 ? 2.529 -9.128 3.043 1.00 94.44 95 LEU A N 1
ATOM 724 C CA . LEU A 1 95 ? 1.503 -9.108 1.999 1.00 94.44 95 LEU A CA 1
ATOM 725 C C . LEU A 1 95 ? 0.338 -10.026 2.394 1.00 94.44 95 LEU A C 1
ATOM 727 O O . LEU A 1 95 ? 0.518 -11.224 2.602 1.00 94.44 95 LEU A O 1
ATOM 731 N N . SER A 1 96 ? -0.853 -9.444 2.491 1.00 95.06 96 SER A N 1
ATOM 732 C CA . SER A 1 96 ? -2.078 -10.105 2.952 1.00 95.06 96 SER A CA 1
ATOM 733 C C . SER A 1 96 ? -3.164 -10.175 1.874 1.00 95.06 96 SER A C 1
ATOM 735 O O . SER A 1 96 ? -4.102 -10.957 2.009 1.00 95.06 96 SER A O 1
ATOM 737 N N . GLY A 1 97 ? -3.047 -9.388 0.799 1.00 93.19 97 GLY A N 1
ATOM 738 C CA . GLY A 1 97 ? -3.988 -9.413 -0.320 1.00 93.19 97 GLY A CA 1
ATOM 739 C C . GLY A 1 97 ? -3.671 -8.386 -1.404 1.00 93.19 97 GLY A C 1
ATOM 740 O O . GLY A 1 97 ? -2.813 -7.519 -1.220 1.00 93.19 97 GLY 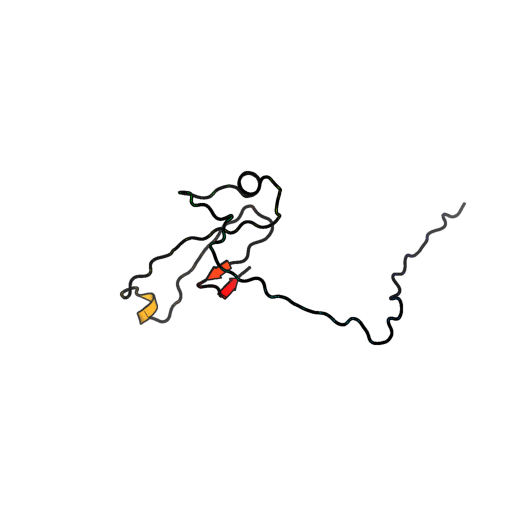A O 1
ATOM 741 N N . GLN A 1 98 ? -4.378 -8.512 -2.526 1.00 84.88 98 GLN A N 1
ATOM 742 C CA . GLN A 1 98 ? -4.360 -7.603 -3.670 1.00 84.88 98 GLN A CA 1
ATOM 743 C C . GLN A 1 98 ? -5.748 -7.532 -4.311 1.00 84.88 98 GLN A C 1
ATOM 745 O O . GLN A 1 98 ? -6.455 -8.565 -4.229 1.00 84.88 98 GLN A O 1
#

Radius of gyration: 23.21 Å; Cα contacts (8 Å, |Δi|>4): 33; chains: 1; bounding box: 38×34×82 Å

Foldseek 3Di:
DDDDDDDDDDDDDDDVPDDDDDDDDDFPDQDDPLDDDDDDDDDDCVSCVPVDPDDDDDDDDDDDPPDCCVVVVHDDDDDDDDPDDDDFDDDPRHTDDD

Secondary structure (DSSP, 8-state):
-PPP------PPPP-TT-------PPP--S--TT----SS---HHHHHTTS-S-----------TT-THHHHTPPP------SSS---EEETTEEEE-

InterPro domains:
  IPR001944 Glycoside hydrolase, family 35 [PTHR23421] (17-97)
  IPR008979 Galactose-binding-like domain superfamily [SSF49785] (18-97)
  IPR048913 Beta-galactosidase, galactose-binding domain [PF21467] (54-97)

Mean predicted aligned error: 7.37 Å

Sequence (98 aa):
VGSQSSTMKMSPVPIHGGLSWKAFNEETTTTDDSSFTVTGLLEQINATRDLSDYLWYSTDVVINSNEGFFRNGKNPVLTVLSAGHALHVFINGQLSGQ

pLDDT: mean 89.53, std 8.5, range [47.09, 96.56]

Solvent-accessible surface area (backbone atoms only — not comparable to full-atom values): 7612 Å² total; per-residue (Å²): 138,82,84,87,80,85,82,92,77,92,74,84,78,90,61,89,89,64,83,89,83,85,87,80,83,85,77,71,71,86,70,59,97,86,59,84,87,74,95,76,86,80,58,65,58,77,72,47,67,71,74,49,99,73,80,90,88,82,83,88,82,90,78,65,94,80,46,66,42,80,78,70,75,51,79,87,85,88,84,86,89,75,94,65,96,76,61,77,43,66,58,97,73,37,86,74,49,107

Organism: NCBI:txid97028